Protein AF-A0A9X6AF19-F1 (afdb_monomer_lite)

Radius of gyration: 16.88 Å; chains: 1; bounding box: 44×21×57 Å

Secondary structure (DSSP, 8-state):
-HHHHHHHHHHHHH-TTSHHHHHHHHHHHHHHHHTT-HHHHHHHHHHHHHHHHHTT-HHHHHHHHHHHHHHHHH---HHHHHHHHHHHHHHHHHHHHH-STTTT-HHHHHHHHHHHHHHHHHHHHHHHHT-TT--

Sequence (135 aa):
GMAEWVGADASRSLGPEHPEVLRLRELTSYIAYLAGDPLRAFHVSLDLARVRRRHQDPEAAYGNVQSAAAAWRAVRDPVQGLNLGQDLITLWTELVADGGPAADDLEQLESARTRMTRLTERARARSLADNPYTP

Structure (mmCIF, N/CA/C/O backbone):
data_AF-A0A9X6AF19-F1
#
_entry.id   AF-A0A9X6AF19-F1
#
loop_
_atom_site.group_PDB
_atom_site.id
_atom_site.type_symbol
_atom_site.label_atom_id
_atom_site.label_alt_id
_atom_site.label_comp_id
_atom_site.label_asym_id
_atom_site.label_entity_id
_atom_site.label_seq_id
_atom_site.pdbx_PDB_ins_code
_atom_site.Cartn_x
_atom_site.Cartn_y
_atom_site.Cartn_z
_atom_site.occupancy
_atom_site.B_iso_or_equiv
_atom_site.auth_seq_id
_atom_site.auth_comp_id
_atom_site.auth_asym_id
_atom_site.auth_atom_id
_atom_site.pdbx_PDB_model_num
ATOM 1 N N . GLY A 1 1 ? -13.682 2.985 -16.771 1.00 72.19 1 GLY A N 1
ATOM 2 C CA . GLY A 1 1 ? -13.306 4.365 -17.163 1.00 72.19 1 GLY A CA 1
ATOM 3 C C . GLY A 1 1 ? -12.179 4.355 -18.187 1.00 72.19 1 GLY A C 1
ATOM 4 O O . GLY A 1 1 ? -11.542 3.324 -18.347 1.00 72.19 1 GLY A O 1
ATOM 5 N N . MET A 1 2 ? -11.905 5.476 -18.868 1.00 78.00 2 MET A N 1
ATOM 6 C CA . MET A 1 2 ? -10.887 5.557 -19.942 1.00 78.00 2 MET A CA 1
ATOM 7 C C . MET A 1 2 ? -9.500 5.025 -19.530 1.00 78.00 2 MET A C 1
ATOM 9 O O . MET A 1 2 ? -8.875 4.299 -20.296 1.00 78.00 2 MET A O 1
ATOM 13 N N . ALA A 1 3 ? -9.051 5.310 -18.302 1.00 75.31 3 ALA A N 1
ATOM 14 C CA . ALA A 1 3 ? -7.760 4.840 -17.786 1.00 75.31 3 ALA A CA 1
ATOM 15 C C . ALA A 1 3 ? -7.650 3.302 -17.709 1.00 75.31 3 ALA A C 1
ATOM 17 O O . ALA A 1 3 ? -6.613 2.735 -18.038 1.00 75.31 3 ALA A O 1
ATOM 18 N N . GLU A 1 4 ? -8.730 2.614 -17.330 1.00 76.12 4 GLU A N 1
ATOM 19 C CA . GLU A 1 4 ? -8.756 1.144 -17.253 1.00 76.12 4 GLU A CA 1
ATOM 20 C C . GLU A 1 4 ? -8.644 0.507 -18.632 1.00 76.12 4 GLU A C 1
ATOM 22 O O . GLU A 1 4 ? -7.953 -0.494 -18.796 1.00 76.12 4 GLU A O 1
ATOM 27 N N . TRP A 1 5 ? -9.320 1.095 -19.620 1.00 74.50 5 TRP A N 1
ATOM 28 C CA . TRP A 1 5 ? -9.310 0.581 -20.982 1.00 74.50 5 TRP A CA 1
ATOM 29 C C . TRP A 1 5 ? -7.920 0.711 -21.611 1.00 74.50 5 TRP A C 1
ATOM 31 O O . TRP A 1 5 ? -7.395 -0.274 -22.125 1.00 74.50 5 TRP A O 1
ATOM 41 N N . VAL A 1 6 ? -7.287 1.883 -21.480 1.00 78.75 6 VAL A N 1
ATOM 42 C CA . VAL A 1 6 ? -5.908 2.107 -21.950 1.00 78.75 6 VAL A CA 1
ATOM 43 C C . VAL A 1 6 ? -4.930 1.164 -21.243 1.00 78.75 6 VAL A C 1
ATOM 45 O O . VAL A 1 6 ? -4.075 0.565 -21.891 1.00 78.75 6 VAL A O 1
ATOM 48 N N . GLY A 1 7 ? -5.085 0.965 -19.930 1.00 76.75 7 GLY A N 1
ATOM 49 C CA . GLY A 1 7 ? -4.264 0.017 -19.177 1.00 76.75 7 GLY A CA 1
ATOM 50 C C . GLY A 1 7 ? -4.432 -1.432 -19.649 1.00 76.75 7 GLY A C 1
ATOM 51 O O . GLY A 1 7 ? -3.443 -2.144 -19.818 1.00 76.75 7 GLY A O 1
ATOM 52 N N . ALA A 1 8 ? -5.666 -1.871 -19.902 1.00 77.44 8 ALA A N 1
ATOM 53 C CA . ALA A 1 8 ? -5.950 -3.220 -20.389 1.00 77.44 8 ALA A CA 1
ATOM 54 C C . ALA A 1 8 ? -5.410 -3.456 -21.809 1.00 77.44 8 ALA A C 1
ATOM 56 O O . ALA A 1 8 ? -4.903 -4.539 -22.103 1.00 77.44 8 ALA A O 1
ATOM 57 N N . ASP A 1 9 ? -5.497 -2.451 -22.679 1.00 80.44 9 ASP A N 1
ATOM 58 C CA . ASP A 1 9 ? -4.998 -2.532 -24.049 1.00 80.44 9 ASP A CA 1
ATOM 59 C C . ASP A 1 9 ? -3.465 -2.564 -24.120 1.00 80.44 9 ASP A C 1
ATOM 61 O O . ASP A 1 9 ? -2.881 -3.435 -24.773 1.00 80.44 9 ASP A O 1
ATOM 65 N N . ALA A 1 10 ? -2.806 -1.692 -23.351 1.00 76.62 10 ALA A N 1
ATOM 66 C CA . ALA A 1 10 ? -1.354 -1.685 -23.221 1.00 76.62 10 ALA A CA 1
ATOM 67 C C . ALA A 1 10 ? -0.835 -2.992 -22.596 1.00 76.62 10 ALA A C 1
ATOM 69 O O . ALA A 1 10 ? 0.132 -3.563 -23.091 1.00 76.62 10 ALA A O 1
ATOM 70 N N . SER A 1 11 ? -1.509 -3.513 -21.562 1.00 82.69 11 SER A N 1
ATOM 71 C CA . SER A 1 11 ? -1.172 -4.802 -20.938 1.00 82.69 11 SER A CA 1
ATOM 72 C C . SER A 1 11 ? -1.253 -5.966 -21.929 1.00 82.69 11 SER A C 1
ATOM 74 O O . SER A 1 11 ? -0.365 -6.816 -21.957 1.00 82.69 11 SER A O 1
ATOM 76 N N . ARG A 1 12 ? -2.276 -5.985 -22.795 1.00 85.00 12 ARG A N 1
ATOM 77 C CA . ARG A 1 12 ? -2.416 -7.010 -23.841 1.00 85.00 12 ARG A CA 1
ATOM 78 C C . ARG A 1 12 ? -1.307 -6.924 -24.890 1.00 85.00 12 ARG A C 1
ATOM 80 O O . ARG A 1 12 ? -0.866 -7.956 -25.381 1.00 85.00 12 ARG A O 1
ATOM 87 N N . SER A 1 13 ? -0.883 -5.710 -25.231 1.00 87.75 13 SER A N 1
ATOM 88 C CA . SER A 1 13 ? 0.073 -5.459 -26.316 1.00 87.75 13 SER A CA 1
ATOM 89 C C . SER A 1 13 ? 1.537 -5.585 -25.882 1.00 87.75 13 SER A C 1
ATOM 91 O O . SER A 1 13 ? 2.359 -6.083 -26.644 1.00 87.75 13 SER A O 1
ATOM 93 N N . LEU A 1 14 ? 1.869 -5.136 -24.667 1.00 87.88 14 LEU A N 1
ATOM 94 C CA . LEU A 1 14 ? 3.244 -5.036 -24.153 1.00 87.88 14 LEU A CA 1
ATOM 95 C C . LEU A 1 14 ? 3.553 -6.042 -23.034 1.00 87.88 14 LEU A C 1
ATOM 97 O O . LEU A 1 14 ? 4.716 -6.277 -22.718 1.00 87.88 14 LEU A O 1
ATOM 101 N N . GLY A 1 15 ? 2.521 -6.632 -22.430 1.00 92.44 15 GLY A N 1
ATOM 102 C CA . GLY A 1 15 ? 2.618 -7.478 -21.246 1.00 92.44 15 GLY A CA 1
ATOM 103 C C . GLY A 1 15 ? 2.338 -6.714 -19.939 1.00 92.44 15 GLY A C 1
ATOM 104 O O . GLY A 1 15 ? 2.640 -5.525 -19.823 1.00 92.44 15 GLY A O 1
ATOM 105 N N . PRO A 1 16 ? 1.786 -7.388 -18.912 1.00 90.31 16 PRO A N 1
ATOM 106 C CA . PRO A 1 16 ? 1.289 -6.752 -17.682 1.00 90.31 16 PRO A CA 1
ATOM 107 C C . PRO A 1 16 ? 2.373 -6.142 -16.779 1.00 90.31 16 PRO A C 1
ATOM 109 O O . PRO A 1 16 ? 2.055 -5.331 -15.904 1.00 90.31 16 PRO A O 1
ATOM 112 N N . GLU A 1 17 ? 3.632 -6.543 -16.969 1.00 94.25 17 GLU A N 1
ATOM 113 C CA . GLU A 1 17 ? 4.790 -6.051 -16.212 1.00 94.25 17 GLU A CA 1
ATOM 114 C C . GLU A 1 17 ? 5.694 -5.118 -17.033 1.00 94.25 17 GLU A C 1
ATOM 116 O O . GLU A 1 17 ? 6.731 -4.679 -16.544 1.00 94.25 17 GLU A O 1
ATOM 121 N N . HIS A 1 18 ? 5.305 -4.771 -18.267 1.00 93.81 18 HIS A N 1
ATOM 122 C CA . HIS A 1 18 ? 6.057 -3.810 -19.071 1.00 93.81 18 HIS A CA 1
ATOM 123 C C . HIS A 1 18 ? 6.117 -2.437 -18.366 1.00 93.81 18 HIS A C 1
ATOM 125 O O . HIS A 1 18 ? 5.085 -1.992 -17.852 1.00 93.81 18 HIS A O 1
ATOM 131 N N . PRO A 1 19 ? 7.256 -1.711 -18.373 1.00 92.50 19 PRO A N 1
ATOM 132 C CA . PRO A 1 19 ? 7.419 -0.466 -17.612 1.00 92.50 19 PRO A CA 1
ATOM 133 C C . PRO A 1 19 ? 6.314 0.579 -17.826 1.00 92.50 19 PRO A C 1
ATOM 135 O O . PRO A 1 19 ? 5.814 1.152 -16.860 1.00 92.50 19 PRO A O 1
ATOM 138 N N . GLU A 1 20 ? 5.873 0.783 -19.071 1.00 91.50 20 GLU A N 1
ATOM 139 C CA . GLU A 1 20 ? 4.76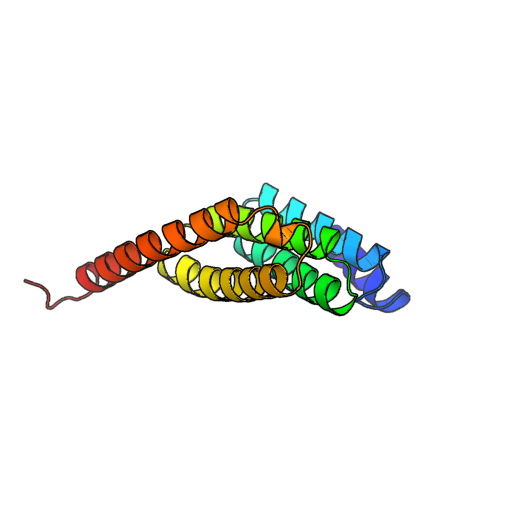8 1.708 -19.380 1.00 91.50 20 GLU A CA 1
ATOM 140 C C . GLU A 1 20 ? 3.416 1.243 -18.819 1.00 91.50 20 GLU A C 1
ATOM 142 O O . GLU A 1 20 ? 2.612 2.054 -18.361 1.00 91.50 20 GLU A O 1
ATOM 147 N N . VAL A 1 21 ? 3.171 -0.069 -18.778 1.00 95.62 21 VAL A N 1
ATOM 148 C CA . VAL A 1 21 ? 1.958 -0.632 -18.169 1.00 95.62 21 VAL A CA 1
ATOM 149 C C . VAL A 1 21 ? 1.996 -0.446 -16.654 1.00 95.62 21 VAL A C 1
ATOM 151 O O . VAL A 1 21 ? 0.981 -0.087 -16.055 1.00 95.62 21 VAL A O 1
ATOM 154 N N . LEU A 1 22 ? 3.164 -0.614 -16.027 1.00 96.56 22 LEU A N 1
ATOM 155 C CA . LEU A 1 22 ? 3.345 -0.334 -14.601 1.00 96.56 22 LEU A CA 1
ATOM 156 C C . LEU A 1 22 ? 3.105 1.148 -14.287 1.00 96.56 22 LEU A C 1
ATOM 158 O O . LEU A 1 22 ? 2.343 1.451 -13.372 1.00 96.56 22 LEU A O 1
ATOM 162 N N . ARG A 1 23 ? 3.638 2.066 -15.101 1.00 94.62 23 ARG A N 1
ATOM 163 C CA . ARG A 1 23 ? 3.405 3.512 -14.947 1.00 94.62 23 ARG A CA 1
ATOM 164 C C . ARG A 1 23 ? 1.928 3.894 -15.103 1.00 94.62 23 ARG A C 1
ATOM 166 O O . ARG A 1 23 ? 1.407 4.694 -14.328 1.00 94.62 23 ARG A O 1
ATOM 173 N N . LEU A 1 24 ? 1.213 3.301 -16.059 1.00 95.50 24 LEU A N 1
ATOM 174 C CA . LEU A 1 24 ? -0.235 3.514 -16.203 1.00 95.50 24 LEU A CA 1
ATOM 175 C C . LEU A 1 24 ? -1.022 3.008 -14.985 1.00 95.50 24 LEU A C 1
ATOM 177 O O . LEU A 1 24 ? -2.003 3.631 -14.568 1.00 95.50 24 LEU A O 1
ATOM 181 N N . ARG A 1 25 ? -0.596 1.892 -14.388 1.00 96.94 25 ARG A N 1
ATOM 182 C CA . ARG A 1 25 ? -1.194 1.364 -13.155 1.00 96.94 25 ARG A CA 1
ATOM 183 C C . ARG A 1 25 ? -0.913 2.271 -11.953 1.00 96.94 25 ARG A C 1
ATOM 185 O O . ARG A 1 25 ? -1.830 2.485 -11.167 1.00 96.94 25 ARG A O 1
ATOM 192 N N . GLU A 1 26 ? 0.283 2.851 -11.848 1.00 97.44 26 GLU A N 1
ATOM 193 C CA . GLU A 1 26 ? 0.634 3.852 -10.822 1.00 97.44 26 GLU A CA 1
ATOM 194 C C . GLU A 1 26 ? -0.275 5.091 -10.937 1.00 97.44 26 GLU A C 1
ATOM 196 O O . GLU A 1 26 ? -0.883 5.527 -9.961 1.00 97.44 26 GLU A O 1
ATOM 201 N N . LEU A 1 27 ? -0.482 5.607 -12.153 1.00 96.94 27 LEU A N 1
ATOM 202 C CA . LEU A 1 27 ? -1.430 6.705 -12.388 1.00 96.94 27 LEU A CA 1
ATOM 203 C C . LEU A 1 27 ? -2.873 6.311 -12.046 1.00 96.94 27 LEU A C 1
ATOM 205 O O . LEU A 1 27 ? -3.630 7.112 -11.497 1.00 96.94 27 LEU A O 1
ATOM 209 N N . THR A 1 28 ? -3.259 5.068 -12.335 1.00 95.81 28 THR A N 1
ATOM 210 C CA . THR A 1 28 ? -4.590 4.549 -11.997 1.00 95.81 28 THR A CA 1
ATOM 211 C C . THR A 1 28 ? -4.806 4.485 -10.484 1.00 95.81 28 THR A C 1
ATOM 213 O O . THR A 1 28 ? -5.891 4.844 -10.023 1.00 95.81 28 THR A O 1
ATOM 216 N N . SER A 1 29 ? -3.806 4.061 -9.700 1.00 97.94 29 SER A N 1
ATOM 217 C CA . SER A 1 29 ? -3.920 4.050 -8.235 1.00 97.94 29 SER A CA 1
ATOM 218 C C . SER A 1 29 ? -3.995 5.466 -7.6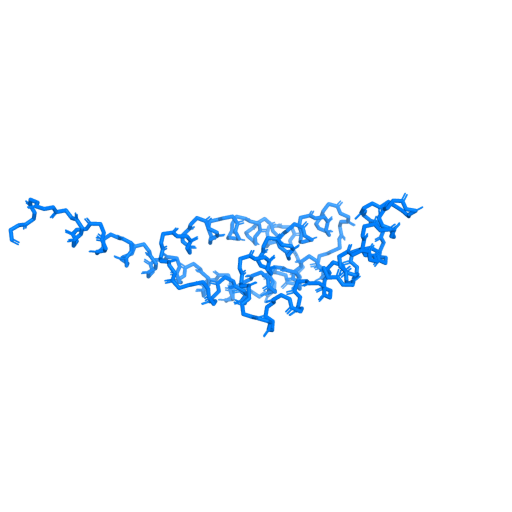67 1.00 97.94 29 SER A C 1
ATOM 220 O O . SER A 1 29 ? -4.820 5.725 -6.791 1.00 97.94 29 SER A O 1
ATOM 222 N N . TYR A 1 30 ? -3.220 6.402 -8.220 1.00 97.50 30 TYR A N 1
ATOM 223 C CA . TYR A 1 30 ? -3.263 7.805 -7.820 1.00 97.50 30 TYR A CA 1
ATOM 224 C C . TYR A 1 30 ? -4.629 8.450 -8.095 1.00 97.50 30 TYR A C 1
ATOM 226 O O . TYR A 1 30 ? -5.201 9.091 -7.214 1.00 97.50 30 TYR A O 1
ATOM 234 N N . ILE A 1 31 ? -5.209 8.221 -9.279 1.00 97.50 31 ILE A N 1
ATOM 235 C CA . ILE A 1 31 ? -6.558 8.703 -9.610 1.00 97.50 31 ILE A CA 1
ATOM 236 C C . ILE A 1 31 ? -7.603 8.090 -8.672 1.00 97.50 31 ILE A C 1
ATOM 238 O O . ILE A 1 31 ? -8.471 8.812 -8.188 1.00 97.50 31 ILE A O 1
ATOM 242 N N . ALA A 1 32 ? -7.519 6.787 -8.379 1.00 97.81 32 ALA A N 1
ATOM 243 C CA . ALA A 1 32 ? -8.432 6.138 -7.436 1.00 97.81 32 ALA A CA 1
ATOM 244 C C . ALA A 1 32 ? -8.339 6.760 -6.032 1.00 97.81 32 ALA A C 1
ATOM 246 O O . ALA A 1 32 ? -9.365 7.039 -5.414 1.00 97.81 32 ALA A O 1
ATOM 247 N N . TYR A 1 33 ? -7.123 7.057 -5.564 1.00 98.00 33 TYR A N 1
ATOM 248 C CA . TYR A 1 33 ? -6.907 7.731 -4.286 1.00 98.00 33 TYR A CA 1
ATOM 249 C C . TYR A 1 33 ? -7.558 9.121 -4.262 1.00 98.00 33 TYR A C 1
ATOM 251 O O . TYR A 1 33 ? -8.318 9.427 -3.343 1.00 98.00 33 TYR A O 1
ATOM 259 N N . LEU A 1 34 ? -7.328 9.936 -5.297 1.00 97.56 34 LEU A N 1
ATOM 260 C CA . LEU A 1 34 ? -7.934 11.268 -5.416 1.00 97.56 34 LEU A CA 1
ATOM 261 C C . LEU A 1 34 ? -9.462 11.222 -5.553 1.00 97.56 34 LEU A C 1
ATOM 263 O O . LEU A 1 34 ? -10.148 12.121 -5.073 1.00 97.56 34 LEU A O 1
ATOM 267 N N . ALA A 1 35 ? -10.002 10.175 -6.175 1.00 97.62 35 ALA A N 1
ATOM 268 C CA . ALA A 1 35 ? -11.439 9.960 -6.315 1.00 97.62 35 ALA A CA 1
ATOM 269 C C . ALA A 1 35 ? -12.114 9.455 -5.024 1.00 97.62 35 ALA A C 1
ATOM 271 O O . ALA A 1 35 ? -13.328 9.254 -5.014 1.00 97.62 35 ALA A O 1
ATOM 272 N N . GLY A 1 36 ? -11.360 9.243 -3.940 1.00 97.69 36 GLY A N 1
ATOM 273 C CA . GLY A 1 36 ? -11.901 8.730 -2.683 1.00 97.69 36 GLY A CA 1
ATOM 274 C C . GLY A 1 36 ? -12.182 7.225 -2.699 1.00 97.69 36 GLY A C 1
ATOM 275 O O . GLY A 1 36 ? -12.999 6.761 -1.906 1.00 97.69 36 GLY A O 1
ATOM 276 N N . ASP A 1 37 ? -11.497 6.465 -3.559 1.00 98.31 37 ASP A N 1
ATOM 277 C CA . ASP A 1 37 ? -11.50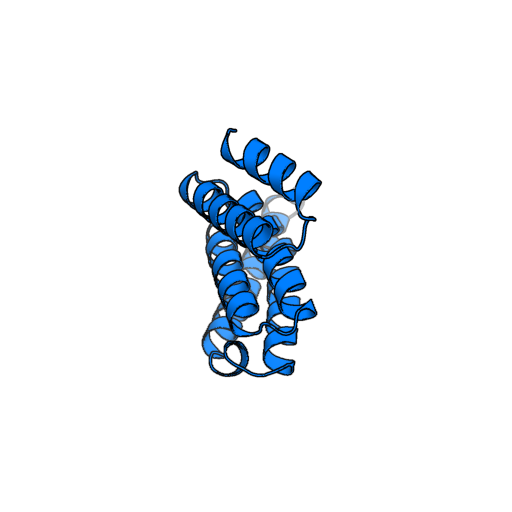5 4.998 -3.586 1.00 98.31 37 ASP A CA 1
ATOM 278 C C . ASP A 1 37 ? -10.181 4.440 -3.014 1.00 98.31 37 ASP A C 1
ATOM 280 O O . ASP A 1 37 ? -9.282 4.012 -3.754 1.00 98.31 37 ASP A O 1
ATOM 284 N N . PRO A 1 38 ? -10.014 4.462 -1.674 1.00 98.06 38 PRO A N 1
ATOM 285 C CA . PRO A 1 38 ? -8.772 4.048 -1.033 1.00 98.06 38 PRO A CA 1
ATOM 286 C C . PRO A 1 38 ? -8.509 2.547 -1.161 1.00 98.06 38 PRO A C 1
ATOM 288 O O . PRO A 1 38 ? -7.354 2.134 -1.145 1.00 98.06 38 PRO A O 1
ATOM 291 N N . LEU A 1 39 ? -9.548 1.717 -1.303 1.00 98.44 39 LEU A N 1
ATOM 292 C CA . LEU A 1 39 ? -9.384 0.266 -1.413 1.00 98.44 39 LEU A CA 1
ATOM 293 C C . LEU A 1 39 ? -8.769 -0.111 -2.751 1.00 98.44 39 LEU A C 1
ATOM 295 O O . LEU A 1 39 ? -7.840 -0.917 -2.807 1.00 98.44 39 LEU A O 1
ATOM 299 N N . ARG A 1 40 ? -9.256 0.491 -3.836 1.00 98.12 40 ARG A N 1
ATOM 300 C CA . ARG A 1 40 ? -8.664 0.284 -5.150 1.00 98.12 40 ARG A CA 1
ATOM 301 C C . ARG A 1 40 ? -7.243 0.827 -5.210 1.00 98.12 40 ARG A C 1
ATOM 303 O O . ARG A 1 40 ? -6.354 0.121 -5.679 1.00 98.12 40 ARG A O 1
ATOM 310 N N . ALA A 1 41 ? -7.026 2.048 -4.723 1.00 98.75 41 ALA A N 1
ATOM 311 C CA . ALA A 1 41 ? -5.696 2.648 -4.690 1.00 98.75 41 ALA A CA 1
ATOM 312 C C . ALA A 1 41 ? -4.697 1.761 -3.930 1.00 98.75 41 ALA A C 1
ATOM 314 O O . ALA A 1 41 ? -3.611 1.483 -4.438 1.00 98.75 41 ALA A O 1
ATOM 315 N N . PHE A 1 42 ? -5.103 1.250 -2.763 1.00 98.81 42 PHE A N 1
ATOM 316 C CA . PHE A 1 42 ? -4.296 0.356 -1.941 1.00 98.81 42 PHE A CA 1
ATOM 317 C C . PHE A 1 42 ? -3.871 -0.907 -2.695 1.00 98.81 42 PHE A C 1
ATOM 319 O O . PHE A 1 42 ? -2.675 -1.170 -2.803 1.00 98.81 42 PHE A O 1
ATOM 326 N N . HIS A 1 43 ? -4.826 -1.672 -3.236 1.00 98.62 43 HIS A N 1
ATOM 327 C CA . HIS A 1 43 ? -4.512 -2.949 -3.885 1.00 98.62 43 HIS A CA 1
ATOM 328 C C . HIS A 1 43 ? -3.615 -2.762 -5.111 1.00 98.62 43 HIS A C 1
ATOM 330 O O . HIS A 1 43 ? -2.630 -3.480 -5.263 1.00 98.62 43 HIS A O 1
ATOM 336 N N . VAL A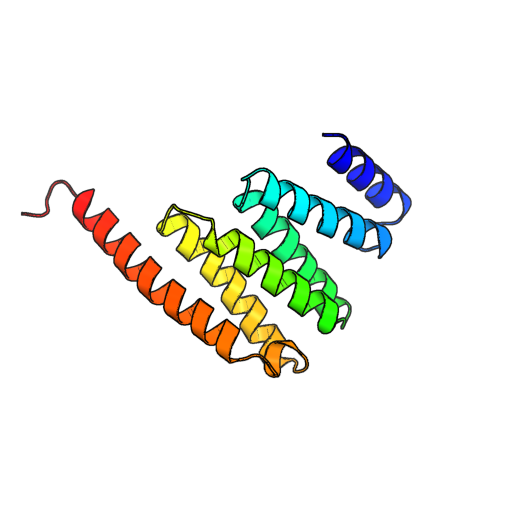 1 44 ? -3.903 -1.760 -5.951 1.00 98.50 44 VAL A N 1
ATOM 337 C CA . VAL A 1 44 ? -3.092 -1.492 -7.148 1.00 98.50 44 VAL A CA 1
ATOM 338 C C . VAL A 1 44 ? -1.657 -1.128 -6.762 1.00 98.50 44 VAL A C 1
ATOM 340 O O . VAL A 1 44 ? -0.722 -1.684 -7.339 1.00 98.50 44 VAL A O 1
ATOM 343 N N . SER A 1 45 ? -1.468 -0.249 -5.774 1.00 98.81 45 SER A N 1
ATOM 344 C CA . SER A 1 45 ? -0.133 0.142 -5.306 1.00 98.81 45 SER A CA 1
ATOM 345 C C . SER A 1 45 ? 0.616 -1.000 -4.612 1.00 98.81 45 SER A C 1
ATOM 347 O O . SER A 1 45 ? 1.808 -1.171 -4.855 1.00 98.81 45 SER A O 1
ATOM 349 N N . LEU A 1 46 ? -0.054 -1.830 -3.806 1.00 98.81 46 LEU A N 1
ATOM 350 C CA . LEU A 1 46 ? 0.598 -2.963 -3.144 1.00 98.81 46 LEU A CA 1
ATOM 351 C C . LEU A 1 46 ? 1.051 -4.030 -4.155 1.00 98.81 46 LEU A C 1
ATOM 353 O O . LEU A 1 46 ? 2.159 -4.557 -4.053 1.00 98.81 46 LEU A O 1
ATOM 357 N N . ASP A 1 47 ? 0.237 -4.312 -5.172 1.00 98.56 47 ASP A N 1
ATOM 358 C CA . ASP A 1 47 ? 0.615 -5.237 -6.242 1.00 98.56 47 ASP A CA 1
ATOM 359 C C . ASP A 1 47 ? 1.771 -4.702 -7.090 1.00 98.56 47 ASP A C 1
ATOM 361 O O . ASP A 1 47 ? 2.660 -5.467 -7.470 1.00 98.56 47 ASP A O 1
ATOM 365 N N . LEU A 1 48 ? 1.802 -3.393 -7.356 1.00 98.69 48 LEU A N 1
ATOM 366 C CA . LEU A 1 48 ? 2.935 -2.748 -8.019 1.00 98.69 48 LEU A CA 1
ATOM 367 C C . LEU A 1 48 ? 4.217 -2.877 -7.197 1.00 98.69 48 LEU A C 1
ATOM 369 O O . LEU A 1 48 ? 5.240 -3.267 -7.753 1.00 98.69 48 LEU A O 1
ATOM 373 N N . ALA A 1 49 ? 4.162 -2.644 -5.884 1.00 98.69 49 ALA A N 1
ATOM 374 C CA . ALA A 1 49 ? 5.316 -2.824 -5.006 1.00 98.69 49 ALA A CA 1
ATOM 375 C C . ALA A 1 49 ? 5.871 -4.258 -5.073 1.00 98.69 49 ALA A C 1
ATOM 377 O O . ALA A 1 49 ? 7.080 -4.446 -5.200 1.00 98.69 49 ALA A O 1
ATOM 378 N N . ARG A 1 50 ? 4.997 -5.277 -5.085 1.00 98.62 50 ARG A N 1
ATOM 379 C CA . ARG A 1 50 ? 5.401 -6.687 -5.251 1.00 98.62 50 ARG A CA 1
ATOM 380 C C . ARG A 1 50 ? 6.073 -6.947 -6.599 1.00 98.62 50 ARG A C 1
ATOM 382 O O . ARG A 1 50 ? 7.052 -7.687 -6.649 1.00 98.62 50 ARG A O 1
ATOM 389 N N . VAL A 1 51 ? 5.555 -6.369 -7.688 1.00 98.31 51 VAL A N 1
ATOM 390 C CA . VAL A 1 51 ? 6.178 -6.482 -9.019 1.00 98.31 51 VAL A CA 1
ATOM 391 C C . VAL A 1 51 ? 7.555 -5.819 -9.006 1.00 98.31 51 VAL A C 1
ATOM 393 O O . VAL A 1 51 ? 8.538 -6.476 -9.328 1.00 98.31 51 VAL A O 1
ATOM 396 N N . ARG A 1 52 ? 7.662 -4.562 -8.564 1.00 98.00 52 ARG A N 1
ATOM 397 C CA . ARG A 1 52 ? 8.936 -3.821 -8.519 1.00 98.00 52 ARG A CA 1
ATOM 398 C C . ARG A 1 52 ? 9.992 -4.529 -7.672 1.00 98.00 52 ARG A C 1
ATOM 400 O O . ARG A 1 52 ? 11.135 -4.640 -8.102 1.00 98.00 52 ARG A O 1
ATOM 407 N N . ARG A 1 53 ? 9.590 -5.110 -6.537 1.00 97.75 53 ARG A N 1
ATOM 408 C CA . ARG A 1 53 ? 10.460 -5.951 -5.705 1.00 97.75 53 ARG A CA 1
ATOM 409 C C . ARG A 1 53 ? 11.018 -7.149 -6.482 1.00 97.75 53 ARG A C 1
ATOM 411 O O . ARG A 1 53 ? 12.223 -7.373 -6.456 1.00 97.75 53 ARG A O 1
ATOM 418 N N . ARG A 1 54 ? 10.175 -7.896 -7.214 1.00 97.06 54 ARG A N 1
ATOM 419 C CA . ARG A 1 54 ? 10.627 -9.031 -8.053 1.00 97.06 54 ARG A CA 1
ATOM 420 C C . ARG A 1 54 ? 11.585 -8.607 -9.165 1.00 97.06 54 ARG A C 1
ATOM 422 O O . ARG A 1 54 ? 12.462 -9.381 -9.527 1.00 97.06 54 ARG A O 1
ATOM 429 N N . HIS A 1 55 ? 11.418 -7.394 -9.686 1.00 96.69 55 HIS A N 1
ATOM 430 C CA . HIS A 1 55 ? 12.303 -6.791 -10.687 1.00 96.69 55 HIS A CA 1
ATOM 431 C C . HIS A 1 55 ? 13.561 -6.147 -10.080 1.00 96.69 55 HIS A C 1
ATOM 433 O O . HIS A 1 55 ? 14.344 -5.557 -10.814 1.00 96.69 55 HIS A O 1
ATOM 439 N N . GLN A 1 56 ? 13.774 -6.274 -8.763 1.00 96.81 56 GLN A N 1
ATOM 440 C CA . GLN A 1 56 ? 14.909 -5.694 -8.036 1.00 96.81 56 GLN A CA 1
ATOM 441 C C . GLN A 1 56 ? 15.027 -4.170 -8.215 1.00 96.81 56 GLN A C 1
ATOM 443 O O . GLN A 1 56 ? 16.125 -3.627 -8.315 1.00 96.81 56 GLN A O 1
ATOM 448 N N . ASP A 1 57 ? 13.882 -3.483 -8.230 1.00 97.69 57 ASP A N 1
ATOM 449 C CA . ASP A 1 57 ? 13.763 -2.023 -8.298 1.00 97.69 57 ASP A CA 1
ATOM 450 C C . ASP A 1 57 ? 13.301 -1.479 -6.928 1.00 97.69 57 ASP A C 1
ATOM 452 O O . ASP A 1 57 ? 12.098 -1.278 -6.712 1.00 97.69 57 ASP A O 1
ATOM 456 N N . PRO A 1 58 ? 14.220 -1.321 -5.951 1.00 96.94 58 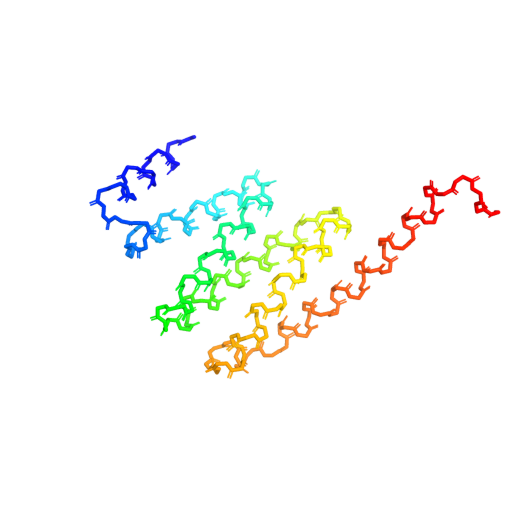PRO A N 1
ATOM 457 C CA . PRO A 1 58 ? 13.865 -1.004 -4.567 1.00 96.94 58 PRO A CA 1
ATOM 458 C C . PRO A 1 58 ? 13.286 0.408 -4.403 1.00 96.94 58 PRO A C 1
ATOM 460 O O . PRO A 1 58 ? 12.398 0.603 -3.574 1.00 96.94 58 PRO A O 1
ATOM 463 N N . GLU A 1 59 ? 13.721 1.370 -5.220 1.00 98.25 59 GLU A N 1
ATOM 464 C CA . GLU A 1 59 ? 13.204 2.745 -5.221 1.00 98.25 59 GLU A CA 1
ATOM 465 C C . GLU A 1 59 ? 11.723 2.761 -5.623 1.00 98.25 59 GLU A C 1
ATOM 467 O O . GLU A 1 59 ? 10.860 3.234 -4.877 1.00 98.25 59 GLU A O 1
ATOM 472 N N . ALA A 1 60 ? 11.390 2.160 -6.773 1.00 97.94 60 ALA A N 1
ATOM 473 C CA . ALA A 1 60 ? 10.007 2.112 -7.234 1.00 97.94 60 ALA A CA 1
ATOM 474 C C . ALA A 1 60 ? 9.134 1.200 -6.360 1.00 97.94 60 ALA A C 1
ATOM 476 O O . ALA A 1 60 ? 7.937 1.460 -6.194 1.00 97.94 60 ALA A O 1
ATOM 477 N N . ALA A 1 61 ? 9.696 0.127 -5.792 1.00 98.56 61 ALA A N 1
ATOM 478 C CA . ALA A 1 61 ? 8.980 -0.714 -4.837 1.00 98.56 61 ALA A CA 1
ATOM 479 C C . ALA A 1 61 ? 8.597 0.084 -3.587 1.00 98.56 61 ALA A C 1
ATOM 481 O O . ALA A 1 61 ? 7.435 0.044 -3.170 1.00 98.56 61 ALA A O 1
ATOM 482 N N . TYR A 1 62 ? 9.535 0.857 -3.033 1.00 98.75 62 TYR A N 1
ATOM 483 C CA . TYR A 1 62 ? 9.281 1.645 -1.836 1.00 98.75 62 TYR A CA 1
ATOM 484 C C . TYR A 1 62 ? 8.273 2.776 -2.082 1.00 98.75 62 TYR A C 1
ATOM 486 O O . TYR A 1 62 ? 7.310 2.902 -1.323 1.00 98.75 62 TYR A O 1
ATOM 494 N N . GLY A 1 63 ? 8.382 3.512 -3.194 1.00 98.62 63 GLY A N 1
ATOM 495 C CA . GLY A 1 63 ? 7.392 4.537 -3.557 1.00 98.62 63 GLY A CA 1
ATOM 496 C C . GLY A 1 63 ? 5.964 3.981 -3.702 1.00 98.62 63 GLY A C 1
ATOM 497 O O . GLY A 1 63 ? 4.978 4.611 -3.298 1.00 98.62 63 GLY A O 1
ATOM 498 N N . ASN A 1 64 ? 5.832 2.747 -4.202 1.00 98.81 64 ASN A N 1
ATOM 499 C CA . ASN A 1 64 ? 4.549 2.050 -4.274 1.00 98.81 64 ASN A CA 1
ATOM 500 C C . ASN A 1 64 ? 4.039 1.594 -2.891 1.00 98.81 64 ASN A C 1
ATOM 502 O O . ASN A 1 64 ? 2.840 1.708 -2.624 1.00 98.81 64 ASN A O 1
ATOM 506 N N . VAL A 1 65 ? 4.918 1.168 -1.974 1.00 98.81 65 VAL A N 1
ATOM 507 C CA . VAL A 1 65 ? 4.555 0.907 -0.564 1.00 98.81 65 VAL A CA 1
ATOM 508 C C . VAL A 1 65 ? 4.080 2.180 0.134 1.00 98.81 65 VAL A C 1
ATOM 510 O O . VAL A 1 65 ? 3.056 2.149 0.817 1.00 98.81 65 VAL A O 1
ATOM 513 N N . GLN A 1 66 ? 4.746 3.317 -0.075 1.00 98.81 66 GLN A N 1
ATOM 514 C CA . GLN A 1 66 ? 4.322 4.602 0.488 1.00 98.81 66 GLN A CA 1
ATOM 515 C C . GLN A 1 66 ? 2.941 5.024 -0.038 1.00 98.81 66 GLN A C 1
ATOM 517 O O . GLN A 1 66 ? 2.085 5.463 0.737 1.00 98.81 66 GLN A O 1
ATOM 522 N N . SER A 1 67 ? 2.686 4.816 -1.332 1.00 98.75 67 SER A N 1
ATOM 523 C CA . SER A 1 67 ? 1.376 5.060 -1.949 1.00 98.75 67 SER A CA 1
ATOM 524 C C . SER A 1 67 ? 0.285 4.157 -1.361 1.00 98.75 67 SER A C 1
ATOM 526 O O . SER A 1 67 ? -0.791 4.637 -0.993 1.00 98.75 67 SER A O 1
ATOM 528 N N . ALA A 1 68 ? 0.572 2.863 -1.179 1.00 98.88 68 ALA A N 1
ATOM 529 C CA . ALA A 1 68 ? -0.336 1.941 -0.500 1.00 98.88 68 ALA A CA 1
ATOM 530 C C . ALA A 1 68 ? -0.579 2.367 0.961 1.00 98.88 68 ALA A C 1
ATOM 532 O O . ALA A 1 68 ? -1.721 2.402 1.412 1.00 98.88 68 ALA A O 1
ATOM 533 N N . ALA A 1 69 ? 0.456 2.786 1.695 1.00 98.81 69 ALA A N 1
ATOM 534 C CA . ALA A 1 69 ? 0.327 3.281 3.064 1.00 98.81 69 ALA A CA 1
ATOM 535 C C . ALA A 1 69 ? -0.540 4.549 3.160 1.00 98.81 69 ALA A C 1
ATOM 537 O O . ALA A 1 69 ? -1.310 4.700 4.112 1.00 98.81 69 ALA A O 1
ATOM 538 N N . ALA A 1 70 ? -0.453 5.458 2.185 1.00 98.69 70 ALA A N 1
ATOM 539 C CA . ALA A 1 70 ? -1.321 6.631 2.104 1.00 98.69 70 ALA A CA 1
ATOM 540 C C . ALA A 1 70 ? -2.792 6.233 1.898 1.00 98.69 70 ALA A C 1
ATOM 542 O O . ALA A 1 70 ? -3.656 6.650 2.673 1.00 98.69 70 ALA A O 1
ATOM 543 N N . ALA A 1 71 ? -3.072 5.356 0.930 1.00 98.81 71 ALA A N 1
ATOM 544 C CA . ALA A 1 71 ? -4.418 4.843 0.680 1.00 98.81 71 ALA A CA 1
ATOM 545 C C . ALA A 1 71 ? -4.985 4.077 1.892 1.00 98.81 71 ALA A C 1
ATOM 547 O O . ALA A 1 71 ? -6.122 4.301 2.306 1.00 98.81 71 ALA A O 1
ATOM 548 N N . TRP A 1 72 ? -4.166 3.247 2.539 1.00 98.75 72 TRP A N 1
ATOM 549 C CA . TRP A 1 72 ? -4.526 2.518 3.756 1.00 98.75 72 TRP A CA 1
ATOM 550 C C . TRP A 1 72 ? -4.922 3.438 4.918 1.00 98.75 72 TRP A C 1
ATOM 552 O O . TRP A 1 72 ? -5.856 3.144 5.671 1.00 98.75 72 TRP A O 1
ATOM 562 N N . ARG A 1 73 ? -4.251 4.587 5.075 1.00 98.38 73 ARG A N 1
ATOM 563 C CA . ARG A 1 73 ? -4.612 5.572 6.108 1.00 98.38 73 ARG A CA 1
ATOM 564 C C . ARG A 1 73 ? -6.008 6.168 5.893 1.00 98.38 73 ARG A C 1
ATOM 566 O O . ARG A 1 73 ? -6.653 6.512 6.885 1.00 98.38 73 ARG A O 1
ATOM 573 N N . ALA A 1 74 ? -6.482 6.229 4.648 1.00 98.00 74 ALA A N 1
ATOM 574 C CA . ALA A 1 74 ? -7.817 6.709 4.291 1.00 98.00 74 ALA A CA 1
ATOM 575 C C . ALA A 1 74 ? -8.935 5.660 4.488 1.00 98.00 74 ALA A C 1
ATOM 577 O O . ALA A 1 74 ? -10.113 6.023 4.509 1.00 98.00 74 ALA A O 1
ATOM 578 N N . VAL A 1 75 ? -8.604 4.379 4.699 1.00 97.94 75 VAL A N 1
ATOM 579 C CA . VAL A 1 75 ? -9.588 3.337 5.044 1.00 97.94 75 VAL A CA 1
ATOM 580 C C . VAL A 1 75 ? -10.130 3.587 6.454 1.00 97.94 75 VAL A C 1
ATOM 582 O O . VAL A 1 75 ? -9.372 3.655 7.426 1.00 97.94 75 VAL A O 1
ATOM 585 N N . ARG A 1 76 ? -11.455 3.756 6.560 1.00 94.19 76 ARG A N 1
ATOM 586 C CA . ARG A 1 76 ? -12.129 4.128 7.819 1.00 94.19 76 ARG A CA 1
ATOM 587 C C . ARG A 1 76 ? -12.608 2.942 8.642 1.00 94.19 76 ARG A C 1
ATOM 589 O O . ARG A 1 76 ? -12.656 3.055 9.866 1.00 94.19 76 ARG A O 1
ATOM 596 N N . ASP A 1 77 ? -12.974 1.846 7.984 1.00 94.88 77 ASP A N 1
ATOM 597 C CA . ASP A 1 77 ? -13.379 0.629 8.678 1.00 94.88 77 ASP A CA 1
ATOM 598 C C . ASP A 1 77 ? -12.157 0.003 9.376 1.00 94.88 77 ASP A C 1
ATOM 600 O O . ASP A 1 77 ? -11.149 -0.267 8.715 1.00 94.88 77 ASP A O 1
ATOM 604 N N . PRO A 1 78 ? -12.191 -0.193 10.707 1.00 94.50 78 PRO A N 1
ATOM 605 C CA . PRO A 1 78 ? -11.026 -0.666 11.440 1.00 94.50 78 PRO A CA 1
ATOM 606 C C . PRO A 1 78 ? -10.683 -2.129 11.142 1.00 94.50 78 PRO A C 1
ATOM 608 O O . PRO A 1 78 ? -9.503 -2.467 11.153 1.00 94.50 78 PRO A O 1
ATOM 611 N N . VAL A 1 79 ? -11.668 -2.985 10.849 1.00 94.25 79 VAL A N 1
ATOM 612 C CA . VAL A 1 79 ? -11.445 -4.408 10.546 1.00 94.25 79 VAL A CA 1
ATOM 613 C C . VAL A 1 79 ? -10.813 -4.552 9.163 1.00 94.25 79 VAL A C 1
ATOM 615 O O . VAL A 1 79 ? -9.798 -5.228 9.007 1.00 94.25 79 VAL A O 1
ATOM 618 N N . GLN A 1 80 ? -11.344 -3.843 8.168 1.00 96.44 80 GLN A N 1
ATOM 619 C CA . GLN A 1 80 ? -10.753 -3.772 6.837 1.00 96.44 80 GLN A CA 1
ATOM 620 C C . GLN A 1 80 ? -9.361 -3.134 6.882 1.00 96.44 80 GLN A C 1
ATOM 622 O O . GLN A 1 80 ? -8.437 -3.618 6.232 1.00 96.44 80 GLN A O 1
ATOM 627 N N . GLY A 1 81 ? -9.185 -2.091 7.696 1.00 97.69 81 GLY A N 1
ATOM 628 C CA . GLY A 1 81 ? -7.886 -1.483 7.957 1.00 97.69 81 GLY A CA 1
ATOM 629 C C . GLY A 1 81 ? -6.869 -2.479 8.523 1.00 97.69 81 GLY A C 1
ATOM 630 O O . GLY A 1 81 ? -5.723 -2.462 8.088 1.00 97.69 81 GLY A O 1
ATOM 631 N N . LEU A 1 82 ? -7.258 -3.364 9.444 1.00 97.25 82 LEU A N 1
ATOM 632 C CA . LEU A 1 82 ? -6.357 -4.397 9.970 1.00 97.25 82 LEU A CA 1
ATOM 633 C C . LEU A 1 82 ? -5.921 -5.389 8.896 1.00 97.25 82 LEU A C 1
ATOM 635 O O . LEU A 1 82 ? -4.725 -5.625 8.748 1.00 97.25 82 LEU A O 1
ATOM 639 N N . ASN A 1 83 ? -6.877 -5.919 8.131 1.00 96.69 83 ASN A N 1
ATOM 640 C CA . ASN A 1 83 ? -6.589 -6.914 7.099 1.00 96.69 83 ASN A CA 1
ATOM 641 C C . ASN A 1 83 ? -5.599 -6.365 6.062 1.00 96.69 83 ASN A C 1
ATOM 643 O O . ASN A 1 83 ? -4.574 -6.981 5.791 1.00 96.69 83 ASN A O 1
ATOM 647 N N . LEU A 1 84 ? -5.854 -5.157 5.548 1.00 98.56 84 LEU A N 1
ATOM 648 C CA . LEU A 1 84 ? -4.965 -4.514 4.575 1.00 98.56 84 LEU A CA 1
ATOM 649 C C . LEU A 1 84 ? -3.615 -4.120 5.193 1.00 98.56 84 LEU A C 1
ATOM 651 O O . LEU A 1 84 ? -2.568 -4.245 4.562 1.00 98.56 84 LEU A O 1
ATOM 655 N N . GLY A 1 85 ? -3.626 -3.643 6.440 1.00 98.44 85 GLY A N 1
ATOM 656 C CA . GLY A 1 85 ? -2.415 -3.220 7.137 1.00 98.44 85 GLY A CA 1
ATOM 657 C C . GLY A 1 85 ? -1.440 -4.370 7.393 1.00 98.44 85 GLY A C 1
ATOM 658 O O . GLY A 1 85 ? -0.231 -4.149 7.357 1.00 98.44 85 GLY A O 1
ATOM 659 N N . GLN A 1 86 ? -1.942 -5.592 7.595 1.00 98.50 86 GLN A N 1
ATOM 660 C CA . GLN A 1 86 ? -1.109 -6.784 7.734 1.00 98.50 86 GLN A CA 1
ATOM 661 C C . GLN A 1 86 ? -0.320 -7.067 6.448 1.00 98.50 86 GLN A C 1
ATOM 663 O O . GLN A 1 86 ? 0.905 -7.163 6.505 1.00 98.50 86 GLN A O 1
ATOM 668 N N . ASP A 1 87 ? -0.989 -7.094 5.292 1.00 98.44 87 ASP A N 1
ATOM 669 C CA . ASP A 1 87 ? -0.330 -7.308 3.997 1.00 98.44 87 ASP A CA 1
ATOM 670 C C . ASP A 1 87 ? 0.706 -6.217 3.684 1.00 98.44 87 ASP A C 1
ATOM 672 O O . ASP A 1 87 ? 1.799 -6.507 3.188 1.00 98.44 87 ASP A O 1
ATOM 676 N N . LEU A 1 88 ? 0.377 -4.959 4.002 1.00 98.81 88 LEU A N 1
ATOM 677 C CA . LEU A 1 88 ? 1.276 -3.821 3.823 1.00 98.81 88 LEU A CA 1
ATOM 678 C C . LEU A 1 88 ? 2.540 -3.951 4.679 1.00 98.81 88 LEU A C 1
ATOM 680 O O . LEU A 1 88 ? 3.646 -3.784 4.169 1.00 98.81 88 LEU A O 1
ATOM 684 N N . ILE A 1 89 ? 2.391 -4.228 5.978 1.00 98.69 89 ILE A N 1
ATOM 685 C CA . ILE A 1 89 ? 3.528 -4.315 6.905 1.00 98.69 89 ILE A CA 1
ATOM 686 C C . ILE A 1 89 ? 4.410 -5.515 6.588 1.00 98.69 89 ILE A C 1
ATOM 688 O O . ILE A 1 89 ? 5.629 -5.401 6.726 1.00 98.69 89 ILE A O 1
ATOM 692 N N . THR A 1 90 ? 3.830 -6.635 6.155 1.00 98.62 90 THR A N 1
ATOM 693 C CA . THR A 1 90 ? 4.607 -7.791 5.701 1.00 98.62 90 THR A CA 1
ATOM 694 C C . THR A 1 90 ? 5.502 -7.400 4.531 1.00 98.62 90 THR A C 1
ATOM 696 O O . THR A 1 90 ? 6.720 -7.514 4.649 1.00 98.62 90 THR A O 1
ATOM 699 N N . LEU A 1 91 ? 4.939 -6.837 3.455 1.00 98.75 91 LEU A N 1
ATOM 700 C CA . LEU A 1 91 ? 5.735 -6.440 2.289 1.00 98.75 91 LEU A CA 1
ATOM 701 C C . LEU A 1 91 ? 6.772 -5.359 2.624 1.00 98.75 91 LEU A C 1
ATOM 703 O O . LEU A 1 91 ? 7.904 -5.418 2.155 1.00 98.75 91 LEU A O 1
ATOM 707 N N . TRP A 1 92 ? 6.410 -4.371 3.442 1.00 98.69 92 TRP A N 1
ATOM 708 C CA . TRP A 1 92 ? 7.344 -3.317 3.838 1.00 98.69 92 TRP A CA 1
ATOM 709 C C . TRP A 1 92 ? 8.493 -3.877 4.688 1.00 98.69 92 TRP A C 1
ATOM 711 O O . TRP A 1 92 ? 9.647 -3.521 4.472 1.00 98.69 92 TRP A O 1
ATOM 721 N N . THR A 1 93 ? 8.214 -4.812 5.600 1.00 98.62 93 THR A N 1
ATOM 722 C CA . THR A 1 93 ? 9.259 -5.483 6.391 1.00 98.62 93 THR A CA 1
ATOM 723 C C . THR A 1 93 ? 10.199 -6.300 5.499 1.00 98.62 93 THR A C 1
ATOM 725 O O . THR A 1 93 ? 11.404 -6.293 5.731 1.00 98.62 93 THR A O 1
ATOM 728 N N . GLU A 1 94 ? 9.678 -6.960 4.460 1.00 98.50 94 GLU A N 1
ATOM 729 C CA . GLU A 1 94 ? 10.507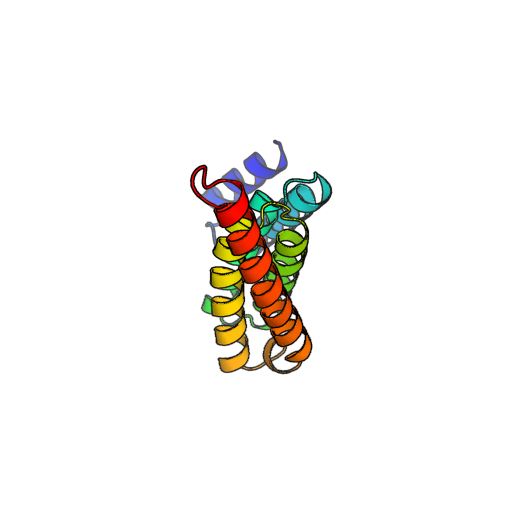 -7.644 3.457 1.00 98.50 94 GLU A CA 1
ATOM 730 C C . GLU A 1 94 ? 11.416 -6.665 2.703 1.00 98.50 94 GLU A C 1
ATOM 732 O O . GLU A 1 94 ? 12.606 -6.929 2.581 1.00 98.50 94 GLU A O 1
ATOM 737 N N . LEU A 1 95 ? 10.898 -5.513 2.258 1.00 98.38 95 LEU A N 1
ATOM 738 C CA . LEU A 1 95 ? 11.718 -4.496 1.585 1.00 98.38 95 LEU A CA 1
ATOM 739 C C . LEU A 1 95 ? 12.806 -3.918 2.495 1.00 98.38 95 LEU A C 1
ATOM 741 O O . LEU A 1 95 ? 13.920 -3.692 2.041 1.00 98.38 95 LEU A O 1
ATOM 745 N N . VAL A 1 96 ? 12.511 -3.704 3.779 1.00 98.44 96 VAL A N 1
ATOM 746 C CA . VAL A 1 96 ? 13.530 -3.299 4.760 1.00 98.44 96 VAL A CA 1
ATOM 747 C C . VAL A 1 96 ? 14.635 -4.352 4.866 1.00 98.44 96 VAL A C 1
ATOM 749 O O . VAL A 1 96 ? 15.809 -4.000 4.926 1.00 98.44 96 VAL A O 1
ATOM 752 N N . ALA A 1 97 ? 14.276 -5.638 4.878 1.00 98.12 97 ALA A N 1
ATOM 753 C CA . ALA A 1 97 ? 15.248 -6.728 4.944 1.00 98.12 97 ALA A CA 1
ATOM 754 C C . ALA A 1 97 ? 16.091 -6.854 3.662 1.00 98.12 97 ALA A C 1
ATOM 756 O O . ALA A 1 97 ? 17.259 -7.231 3.744 1.00 98.12 97 ALA A O 1
ATOM 757 N N . ASP A 1 98 ? 15.522 -6.511 2.502 1.00 96.81 98 ASP A N 1
ATOM 758 C CA . ASP A 1 98 ? 16.244 -6.449 1.226 1.00 96.81 98 ASP A CA 1
ATOM 759 C C . ASP A 1 98 ? 17.231 -5.256 1.160 1.00 96.81 98 ASP A C 1
ATOM 761 O O . ASP A 1 98 ? 18.154 -5.266 0.343 1.00 96.81 98 ASP A O 1
ATOM 765 N N . GLY A 1 99 ? 17.070 -4.248 2.028 1.00 95.69 99 GLY A N 1
ATOM 766 C CA . GLY A 1 99 ? 17.887 -3.031 2.083 1.00 95.69 99 GLY A CA 1
ATOM 767 C C . GLY A 1 99 ? 17.379 -1.888 1.190 1.00 95.69 99 GLY A C 1
ATOM 768 O O . GLY A 1 99 ? 16.293 -1.938 0.613 1.00 95.69 99 GLY A O 1
ATOM 769 N N . GLY A 1 100 ? 18.177 -0.823 1.069 1.00 96.50 100 GLY A N 1
ATOM 770 C CA . GLY A 1 100 ? 17.861 0.339 0.229 1.00 96.50 100 GLY A CA 1
ATOM 771 C C . GLY A 1 100 ? 16.878 1.331 0.874 1.00 96.50 100 GLY A C 1
ATOM 772 O O . GLY A 1 100 ? 16.766 1.363 2.099 1.00 96.50 100 GLY A O 1
ATOM 773 N N . PRO A 1 101 ? 16.129 2.118 0.076 1.00 98.00 101 PRO A N 1
ATOM 774 C CA . PRO A 1 101 ? 15.356 3.265 0.569 1.00 98.00 101 PRO A CA 1
ATOM 775 C C . PRO A 1 101 ? 14.345 2.934 1.671 1.00 98.00 101 PRO A C 1
ATOM 777 O O . PRO A 1 101 ? 14.104 3.742 2.562 1.00 98.00 101 PRO A O 1
ATOM 780 N N . ALA A 1 102 ? 13.760 1.732 1.641 1.00 97.56 102 ALA A N 1
ATOM 781 C CA . ALA A 1 102 ? 12.845 1.287 2.688 1.00 97.56 102 ALA A CA 1
ATOM 782 C C . ALA A 1 102 ? 13.563 1.066 4.031 1.00 97.56 102 ALA A C 1
ATOM 784 O O . ALA A 1 102 ? 12.985 1.347 5.079 1.00 97.56 102 ALA A O 1
ATOM 785 N N . ALA A 1 103 ? 14.802 0.564 4.003 1.00 97.81 103 ALA A N 1
ATOM 786 C CA . ALA A 1 103 ? 15.632 0.353 5.187 1.00 97.81 103 ALA A CA 1
ATOM 787 C C . ALA A 1 103 ? 16.197 1.664 5.751 1.00 97.81 103 ALA A C 1
ATOM 789 O O . ALA A 1 103 ? 16.439 1.748 6.952 1.00 97.81 103 ALA A O 1
ATOM 790 N N . ASP A 1 104 ? 16.352 2.686 4.908 1.00 97.88 104 ASP A N 1
ATOM 791 C CA . ASP A 1 104 ? 16.773 4.027 5.323 1.00 97.88 104 ASP A CA 1
ATOM 792 C C . ASP A 1 104 ? 15.638 4.824 6.008 1.00 97.88 104 ASP A C 1
ATOM 794 O O . ASP A 1 104 ? 15.897 5.843 6.645 1.00 97.88 104 ASP A O 1
ATOM 798 N N . ASP A 1 105 ? 14.386 4.353 5.922 1.00 96.31 105 ASP A N 1
ATOM 799 C CA . ASP A 1 105 ? 13.178 5.034 6.419 1.00 96.31 105 ASP A CA 1
ATOM 800 C C . ASP A 1 105 ? 12.352 4.143 7.378 1.00 96.31 105 ASP A C 1
ATOM 802 O O . ASP A 1 105 ? 11.152 3.893 7.209 1.00 96.31 105 ASP A O 1
ATOM 806 N N . LEU A 1 106 ? 13.020 3.617 8.412 1.00 97.06 106 LEU A N 1
ATOM 807 C CA . LEU A 1 106 ? 12.407 2.723 9.407 1.00 97.06 106 LEU A CA 1
ATOM 808 C C . LEU A 1 106 ? 11.291 3.392 10.219 1.00 97.06 106 LEU A C 1
ATOM 810 O O . LEU A 1 106 ? 10.315 2.730 10.585 1.00 97.06 106 LEU A O 1
ATOM 814 N N . GLU A 1 107 ? 11.397 4.698 10.468 1.00 97.56 107 GLU A N 1
ATOM 815 C CA . GLU A 1 107 ? 10.415 5.461 11.250 1.00 97.56 107 GLU A CA 1
ATOM 816 C C . GLU A 1 107 ? 9.009 5.372 10.634 1.00 97.56 107 GLU A C 1
ATOM 818 O O . GLU A 1 107 ? 7.996 5.274 11.336 1.00 97.56 107 GLU A O 1
ATOM 823 N N . GLN A 1 108 ? 8.918 5.332 9.303 1.00 97.19 108 GLN A N 1
ATOM 824 C CA . GLN A 1 108 ? 7.643 5.219 8.603 1.00 97.19 108 GLN A CA 1
ATOM 825 C C . GLN A 1 108 ? 7.006 3.830 8.759 1.00 97.19 108 GLN A C 1
ATOM 827 O O . GLN A 1 108 ? 5.781 3.729 8.927 1.00 97.19 108 GLN A O 1
ATOM 832 N N . LEU A 1 109 ? 7.815 2.767 8.797 1.00 98.19 109 LEU A N 1
ATOM 833 C CA . LEU A 1 109 ? 7.346 1.416 9.116 1.00 98.19 109 LEU A CA 1
ATOM 834 C C . LEU A 1 109 ? 6.890 1.316 10.582 1.00 98.19 109 LEU A C 1
ATOM 836 O O . LEU A 1 109 ? 5.858 0.706 10.878 1.00 98.19 109 LEU A O 1
ATOM 840 N N . GLU A 1 110 ? 7.598 1.952 11.511 1.00 98.38 110 GLU A N 1
ATOM 841 C CA . GLU A 1 110 ? 7.203 2.016 12.924 1.00 98.38 110 GLU A CA 1
ATOM 842 C C . GLU A 1 110 ? 5.893 2.792 13.127 1.00 98.38 110 GLU A C 1
ATOM 844 O O . GLU A 1 110 ? 5.004 2.358 13.872 1.00 98.38 110 GLU A O 1
ATOM 849 N N . SER A 1 111 ? 5.708 3.893 12.397 1.00 98.19 111 SER A N 1
ATOM 850 C CA . SER A 1 111 ? 4.452 4.648 12.349 1.00 98.19 111 SER A CA 1
ATOM 851 C C . SER A 1 111 ? 3.289 3.784 11.842 1.00 98.19 111 SER A C 1
ATOM 853 O O . SER A 1 111 ? 2.189 3.795 12.417 1.00 98.19 111 SER A O 1
ATOM 855 N N . ALA A 1 112 ? 3.528 2.963 10.812 1.00 98.19 112 ALA A N 1
ATOM 856 C CA . ALA A 1 112 ? 2.548 2.002 10.314 1.00 98.19 112 ALA A CA 1
ATOM 857 C C . ALA A 1 112 ? 2.200 0.933 11.368 1.00 98.19 112 ALA A C 1
ATOM 859 O O . ALA A 1 112 ? 1.018 0.694 11.636 1.00 98.19 112 ALA A O 1
ATOM 860 N N . ARG A 1 113 ? 3.198 0.356 12.048 1.00 98.38 113 ARG A N 1
ATOM 861 C CA . ARG A 1 113 ? 2.994 -0.609 13.148 1.00 98.38 113 ARG A CA 1
ATOM 862 C C . ARG A 1 113 ? 2.204 0.001 14.310 1.00 98.38 113 ARG A C 1
ATOM 864 O O . ARG A 1 113 ? 1.245 -0.599 14.789 1.00 98.38 113 ARG A O 1
ATOM 871 N N . THR A 1 114 ? 2.504 1.241 14.686 1.00 98.44 114 THR A N 1
ATOM 872 C CA . THR A 1 114 ? 1.754 1.983 15.716 1.00 98.44 114 THR A CA 1
ATOM 873 C C . THR A 1 114 ? 0.290 2.194 15.318 1.00 98.44 114 THR A C 1
ATOM 875 O O . THR A 1 114 ? -0.623 2.122 16.146 1.00 98.44 114 THR A O 1
ATOM 878 N N . ARG A 1 115 ? 0.015 2.452 14.034 1.00 97.56 115 ARG A N 1
ATOM 879 C CA . ARG A 1 115 ? -1.365 2.508 13.533 1.00 97.56 115 ARG A CA 1
ATOM 880 C C . ARG A 1 115 ? -2.067 1.148 13.633 1.00 97.56 115 ARG A C 1
ATOM 882 O O . ARG A 1 115 ? -3.235 1.141 14.015 1.00 97.56 115 ARG A O 1
ATOM 889 N N . MET A 1 116 ? -1.393 0.033 13.355 1.00 97.94 116 MET A N 1
ATOM 890 C CA . MET A 1 116 ? -1.981 -1.308 13.504 1.00 97.94 116 MET A CA 1
ATOM 891 C C . MET A 1 116 ? -2.419 -1.617 14.935 1.00 97.94 116 MET A C 1
ATOM 893 O O . MET A 1 116 ? -3.516 -2.143 15.133 1.00 97.94 116 MET A O 1
ATOM 897 N N . THR A 1 117 ? -1.628 -1.228 15.936 1.00 97.88 117 THR A N 1
ATOM 898 C CA . THR A 1 117 ? -2.024 -1.362 17.347 1.00 97.88 117 THR A CA 1
ATOM 899 C C . THR A 1 117 ? -3.339 -0.628 17.619 1.00 97.88 117 THR A C 1
ATOM 901 O O . THR A 1 117 ? -4.297 -1.225 18.108 1.00 97.88 117 THR A O 1
ATOM 904 N N . ARG A 1 118 ? -3.446 0.634 17.180 1.00 96.81 118 ARG A N 1
ATOM 905 C CA . ARG A 1 118 ? -4.670 1.443 17.340 1.00 96.81 118 ARG A CA 1
ATOM 906 C C . ARG A 1 118 ? -5.874 0.861 16.597 1.00 96.81 118 ARG A C 1
ATOM 908 O O . ARG A 1 118 ? -6.999 0.926 17.086 1.00 96.81 118 ARG A O 1
ATOM 915 N N . LEU A 1 119 ? -5.670 0.302 15.404 1.00 96.31 119 LEU A N 1
ATOM 916 C CA . LEU A 1 119 ? -6.741 -0.370 14.662 1.00 96.31 119 LEU A CA 1
ATOM 917 C C . LEU A 1 119 ? -7.216 -1.639 15.384 1.00 96.31 119 LEU A C 1
ATOM 919 O O . LEU A 1 119 ? -8.417 -1.895 15.417 1.00 96.31 119 LEU A O 1
ATOM 923 N N . THR A 1 120 ? -6.302 -2.376 16.020 1.00 96.00 120 THR A N 1
ATOM 924 C CA . THR A 1 120 ? -6.613 -3.596 16.784 1.00 96.00 120 THR A CA 1
ATOM 925 C C . THR A 1 120 ? -7.516 -3.276 17.968 1.00 96.00 120 THR A C 1
ATOM 927 O O . THR A 1 120 ? -8.533 -3.936 18.177 1.00 96.00 120 THR A O 1
ATOM 930 N N . GLU A 1 121 ? -7.190 -2.222 18.713 1.00 95.50 121 GLU A N 1
ATOM 931 C CA . GLU A 1 121 ? -8.010 -1.728 19.823 1.00 95.50 121 GLU A CA 1
ATOM 932 C C . GLU A 1 121 ? -9.403 -1.298 19.350 1.00 95.50 121 GLU A C 1
ATOM 934 O O . GLU A 1 121 ? -10.411 -1.692 19.938 1.00 95.50 121 GLU A O 1
ATOM 939 N N . ARG A 1 122 ? -9.479 -0.548 18.243 1.00 93.69 122 ARG A N 1
ATOM 940 C CA . ARG A 1 122 ? -10.755 -0.086 17.673 1.00 93.69 122 ARG A CA 1
ATOM 941 C C . ARG A 1 122 ? -11.629 -1.232 17.171 1.00 93.69 122 ARG A C 1
ATOM 943 O O . ARG A 1 122 ? -12.837 -1.197 17.391 1.00 93.69 122 ARG A O 1
ATOM 950 N N . ALA A 1 123 ? -11.045 -2.232 16.515 1.00 91.75 123 ALA A N 1
ATOM 951 C CA . ALA A 1 123 ? -11.777 -3.410 16.060 1.00 91.75 123 ALA A CA 1
ATOM 952 C C . ALA A 1 123 ? -12.337 -4.206 17.248 1.00 91.75 123 ALA A C 1
ATOM 954 O O . ALA A 1 123 ? -13.513 -4.551 17.246 1.00 91.75 123 ALA A O 1
ATOM 955 N N . ARG A 1 124 ? -11.540 -4.407 18.309 1.00 91.31 124 ARG A N 1
ATOM 956 C CA . ARG A 1 124 ? -12.003 -5.061 19.547 1.00 91.31 124 ARG A CA 1
ATOM 957 C C . ARG A 1 124 ? -13.150 -4.299 20.209 1.00 91.31 124 ARG A C 1
ATOM 959 O O . ARG A 1 124 ? -14.151 -4.911 20.567 1.00 91.31 124 ARG A O 1
ATOM 966 N N . ALA A 1 125 ? -13.024 -2.978 20.341 1.00 90.56 125 ALA A N 1
ATOM 967 C CA . ALA A 1 125 ? -14.079 -2.137 20.904 1.00 90.56 125 ALA A CA 1
ATOM 968 C C . ALA A 1 125 ? -15.380 -2.231 20.090 1.00 90.56 125 ALA A C 1
ATOM 970 O O . ALA A 1 125 ? -16.465 -2.292 20.665 1.00 90.56 125 ALA A O 1
ATOM 971 N N . ARG A 1 126 ? -15.277 -2.302 18.755 1.00 88.81 126 ARG A N 1
ATOM 972 C CA . ARG A 1 126 ? -16.435 -2.491 17.876 1.00 88.81 126 ARG A CA 1
ATOM 973 C C . ARG A 1 126 ? -17.099 -3.851 18.082 1.00 88.81 126 ARG A C 1
ATOM 975 O O . ARG A 1 126 ? -18.311 -3.896 18.243 1.00 88.81 126 ARG A O 1
ATOM 982 N N . SER A 1 127 ? -16.319 -4.930 18.138 1.00 87.38 127 SER A N 1
ATOM 983 C CA . SER A 1 127 ? -16.850 -6.277 18.383 1.00 87.38 127 SER A CA 1
ATOM 984 C C . SER A 1 127 ? -17.561 -6.396 19.734 1.00 87.38 127 SER A C 1
ATOM 986 O O . SER A 1 127 ? -18.561 -7.098 19.830 1.00 87.38 127 SER A O 1
ATOM 988 N N . LEU A 1 128 ? -17.069 -5.710 20.774 1.00 88.19 128 LEU A N 1
ATOM 989 C CA . LEU A 1 128 ? -17.732 -5.659 22.083 1.00 88.19 128 LEU A CA 1
ATOM 990 C C . LEU A 1 128 ? -19.061 -4.897 22.025 1.00 88.19 128 LEU A C 1
ATOM 992 O O . LEU A 1 128 ? -20.045 -5.353 22.599 1.00 88.19 128 LEU A O 1
ATOM 996 N N . ALA A 1 129 ? -19.105 -3.769 21.311 1.00 86.31 129 ALA A N 1
ATOM 997 C CA . ALA A 1 129 ? -20.331 -2.992 21.133 1.00 86.31 129 ALA A CA 1
ATOM 998 C C . ALA A 1 129 ? -21.398 -3.737 20.309 1.00 86.31 129 ALA A C 1
ATOM 1000 O O . ALA A 1 129 ? -22.587 -3.582 20.567 1.00 86.31 129 ALA A O 1
ATOM 1001 N N . ASP A 1 130 ? -20.979 -4.551 19.337 1.00 85.12 130 ASP A N 1
ATOM 1002 C CA . ASP A 1 130 ? -21.881 -5.344 18.494 1.00 85.12 130 ASP A CA 1
ATOM 1003 C C . ASP A 1 130 ? -22.310 -6.677 19.163 1.00 85.12 130 ASP A C 1
ATOM 1005 O O . ASP A 1 130 ? -23.158 -7.388 18.623 1.00 85.12 130 ASP A O 1
ATOM 1009 N N . ASN A 1 131 ? -21.762 -7.032 20.336 1.00 80.88 131 ASN A N 1
ATOM 1010 C CA . ASN A 1 131 ? -22.141 -8.236 21.082 1.00 80.88 131 ASN A CA 1
ATOM 1011 C C . ASN A 1 131 ? -23.346 -7.959 22.012 1.00 80.88 131 ASN A C 1
ATOM 1013 O O . ASN A 1 131 ? -23.184 -7.249 23.009 1.00 80.88 131 ASN A O 1
ATOM 1017 N N . PRO A 1 132 ? -24.528 -8.567 21.766 1.00 72.38 132 PRO A N 1
ATOM 1018 C CA . PRO A 1 132 ? -25.755 -8.298 22.526 1.00 72.38 132 PRO A CA 1
ATOM 1019 C C . PRO A 1 132 ? -25.744 -8.834 23.968 1.00 72.38 132 PRO A C 1
ATOM 1021 O O . PRO A 1 132 ? -26.717 -8.640 24.691 1.00 72.38 132 PRO A O 1
ATOM 1024 N N . TYR A 1 133 ? -24.671 -9.511 24.389 1.00 75.06 133 TYR A N 1
ATOM 1025 C CA . TYR A 1 133 ? -24.523 -10.092 25.727 1.00 75.06 133 TYR A CA 1
ATOM 1026 C C . TYR A 1 133 ? -23.404 -9.450 26.563 1.00 75.06 133 TYR A C 1
ATOM 1028 O O . TYR A 1 133 ? -22.974 -10.027 27.561 1.00 75.06 133 TYR A O 1
ATOM 1036 N N . THR A 1 134 ? -22.908 -8.278 26.167 1.00 64.56 134 THR A N 1
ATOM 1037 C CA . THR A 1 134 ? -21.983 -7.489 26.997 1.00 64.56 134 THR A CA 1
ATOM 1038 C C . THR A 1 134 ? -22.812 -6.636 27.980 1.00 64.56 134 THR A C 1
ATOM 1040 O O . THR A 1 134 ? -23.733 -5.972 27.503 1.00 64.56 134 THR A O 1
ATOM 1043 N N . PRO A 1 135 ? -22.574 -6.694 29.311 1.00 61.25 135 PRO A N 1
ATOM 1044 C CA . PRO A 1 135 ? -23.386 -5.990 30.315 1.00 61.25 135 PRO A CA 1
ATOM 1045 C C . PRO A 1 135 ? -23.283 -4.463 30.244 1.00 61.25 135 PRO A C 1
ATOM 1047 O O . PRO A 1 135 ? -22.236 -3.955 29.776 1.00 61.25 135 PRO A O 1
#

Foldseek 3Di:
DVLVVVLVVCCVVPNCLHPVSLVSLLVVLVVCVVVLNLVSNLVSLLVSLVSCVVVVNLVSNVVSLVSNVSSLVSDDQLVVSLVSLVSSLVSLVVSLVVDDPSVVPVVVSVVSVVVNVVSVVVVVVVVLVPDPPND

pLDDT: mean 93.99, std 7.74, range [61.25, 98.88]